Protein AF-X1E5M9-F1 (afdb_monomer)

pLDDT: mean 90.24, std 12.24, range [42.88, 97.25]

Nearest PDB structures (foldseek):
  5ll3-assembly1_D  TM=8.961E-01  e=2.087E-05  Lentilactobacillus buchneri
  7vno-assembly1_A  TM=8.782E-01  e=1.950E-05  Pyrococcus horikoshii OT3
  2eo5-assembly1_A  TM=9.101E-01  e=6.214E-05  Sulfurisphaera tokodaii str. 7
  5ll2-assembly1_C  TM=8.205E-01  e=8.602E-06  Lentilactobacillus buchneri
  4ysv-assembly1_A  TM=8.021E-01  e=1.950E-05  Lentilactobacillus buchneri

Mean predicted aligned error: 4.12 Å

Organism: NCBI:txid412755

Foldseek 3Di:
DPPDDDDDDAQDLVSVVVCCVPPNPLLRAAADEDECFDDVVPRHHHPQCNLVSNVVVCVVSVHHYHHDCPPVACCVVPYNGDCSNPPDDDD

Solvent-accessible surface area (backbone atoms only — not comparable to full-atom values): 5697 Å² total; per-residue (Å²): 131,82,90,82,81,86,85,75,73,86,62,44,44,69,59,51,57,51,42,37,73,78,76,45,57,49,88,77,42,71,62,48,78,45,51,70,43,32,60,93,80,66,66,43,71,59,53,87,65,27,50,56,50,46,49,52,55,24,63,80,50,71,28,44,73,43,76,50,40,90,72,40,19,82,40,67,66,79,32,65,52,53,63,74,57,60,96,59,86,88,119

Sequence (91 aa):
FAPEIYRIPFGDADLFETFLIDHVAPESVAAIIAEPIQGEGGFITPPPDYFQKVVEICQENGILFIADEIQSGMGRTGNAFSKVIIPVLLV

Structure (mmCIF, N/CA/C/O backbone):
data_AF-X1E5M9-F1
#
_entry.id   AF-X1E5M9-F1
#
loop_
_atom_site.group_PDB
_atom_site.id
_atom_site.type_symbol
_atom_site.label_atom_id
_atom_site.label_alt_id
_atom_site.label_comp_id
_atom_site.label_asym_id
_atom_site.label_entity_id
_atom_site.label_seq_id
_atom_site.pdbx_PDB_ins_code
_atom_site.Cartn_x
_atom_site.Cartn_y
_atom_site.Cartn_z
_atom_site.occupancy
_atom_site.B_iso_or_equiv
_atom_site.auth_seq_id
_atom_site.auth_comp_id
_atom_site.auth_asym_id
_atom_site.auth_atom_id
_atom_site.pdbx_PDB_model_num
ATOM 1 N N . PHE A 1 1 ? 7.227 -5.211 19.567 1.00 61.25 1 PHE A N 1
ATOM 2 C CA . PHE A 1 1 ? 6.794 -6.243 18.606 1.00 61.25 1 PHE A CA 1
ATOM 3 C C . PHE A 1 1 ? 5.403 -5.837 18.153 1.00 61.25 1 PHE A C 1
ATOM 5 O O . PHE A 1 1 ? 4.606 -5.542 19.036 1.00 61.25 1 PHE A O 1
ATOM 12 N N . ALA A 1 2 ? 5.137 -5.702 16.851 1.00 72.69 2 ALA A N 1
ATOM 13 C CA . ALA A 1 2 ? 3.780 -5.413 16.383 1.00 72.69 2 ALA A CA 1
ATOM 14 C C . ALA A 1 2 ? 2.961 -6.708 16.525 1.00 72.69 2 ALA A C 1
ATOM 16 O O . ALA A 1 2 ? 3.357 -7.715 15.936 1.00 72.69 2 ALA A O 1
ATOM 17 N N . PRO A 1 3 ? 1.929 -6.738 17.385 1.00 78.00 3 PRO A N 1
ATOM 18 C CA . PRO A 1 3 ? 1.263 -7.984 17.759 1.00 78.00 3 PRO A CA 1
ATOM 19 C C . PRO A 1 3 ? 0.411 -8.561 16.622 1.00 78.00 3 PRO A C 1
ATOM 21 O O . PRO A 1 3 ? 0.307 -9.779 16.510 1.00 78.00 3 PRO A O 1
ATOM 24 N N . GLU A 1 4 ? -0.138 -7.704 15.759 1.00 91.44 4 GLU A N 1
ATOM 25 C CA . GLU A 1 4 ? -1.052 -8.078 14.680 1.00 91.44 4 GLU A CA 1
ATOM 26 C C . GLU A 1 4 ? -0.496 -7.568 13.347 1.00 91.44 4 GLU A C 1
ATOM 28 O O . GLU A 1 4 ? -0.454 -6.368 13.087 1.00 91.44 4 GLU A O 1
ATOM 33 N N . ILE A 1 5 ? 0.011 -8.494 12.528 1.00 94.25 5 ILE A N 1
ATOM 34 C CA . ILE A 1 5 ? 0.549 -8.208 11.194 1.00 94.25 5 ILE A CA 1
ATOM 35 C C . ILE A 1 5 ? -0.193 -9.081 10.193 1.00 94.25 5 ILE A C 1
ATOM 37 O O . ILE A 1 5 ? -0.067 -10.308 10.207 1.00 94.25 5 ILE A O 1
ATOM 41 N N . TYR A 1 6 ? -0.905 -8.429 9.285 1.00 94.75 6 TYR A N 1
ATOM 42 C CA . TYR A 1 6 ? -1.616 -9.069 8.189 1.00 94.75 6 TYR A CA 1
ATOM 43 C C . TYR A 1 6 ? -0.838 -8.903 6.881 1.00 94.75 6 TYR A C 1
ATOM 45 O O . TYR A 1 6 ? -0.028 -7.988 6.733 1.00 94.75 6 TYR A O 1
ATOM 53 N N . ARG A 1 7 ? -1.042 -9.823 5.935 1.00 94.25 7 ARG A N 1
ATOM 54 C CA . ARG A 1 7 ? -0.430 -9.776 4.601 1.00 94.25 7 ARG A CA 1
ATOM 55 C C . ARG A 1 7 ? -1.504 -10.024 3.562 1.00 94.25 7 ARG A C 1
ATOM 57 O O . ARG A 1 7 ? -2.271 -10.972 3.699 1.00 94.25 7 ARG A O 1
ATOM 64 N N . ILE A 1 8 ? -1.504 -9.199 2.527 1.00 94.31 8 ILE A N 1
ATOM 65 C CA . ILE A 1 8 ? -2.466 -9.244 1.430 1.00 94.31 8 ILE A CA 1
ATOM 66 C C . ILE A 1 8 ? -1.658 -9.351 0.129 1.00 94.31 8 ILE A C 1
ATOM 68 O O . ILE A 1 8 ? -0.583 -8.745 0.044 1.00 94.31 8 ILE A O 1
ATOM 72 N N . PRO A 1 9 ? -2.102 -10.150 -0.856 1.00 94.62 9 PRO A N 1
ATOM 73 C CA . PRO A 1 9 ? -1.496 -10.176 -2.181 1.00 94.62 9 PRO A CA 1
ATOM 74 C C . PRO A 1 9 ? -1.327 -8.771 -2.775 1.00 94.62 9 PRO A C 1
ATOM 76 O O . PRO A 1 9 ? -2.239 -7.950 -2.741 1.00 94.62 9 PRO A O 1
ATOM 79 N N . PHE A 1 10 ? -0.144 -8.501 -3.326 1.00 96.25 10 PHE A N 1
ATOM 80 C CA . PHE A 1 10 ? 0.163 -7.222 -3.957 1.00 96.25 10 PHE A CA 1
ATOM 81 C C . PHE A 1 10 ? -0.583 -7.069 -5.287 1.00 96.25 10 PHE A C 1
ATOM 83 O O . PHE A 1 10 ? -0.615 -7.999 -6.093 1.00 96.25 10 PHE A O 1
ATOM 90 N N . GLY A 1 11 ? -1.123 -5.877 -5.540 1.00 95.81 11 GLY A N 1
ATOM 91 C CA . GLY A 1 11 ? -1.754 -5.529 -6.814 1.00 95.81 11 GLY A CA 1
ATOM 92 C C . GLY A 1 11 ? -3.261 -5.786 -6.894 1.00 95.81 11 GLY A C 1
ATOM 93 O O . GLY A 1 11 ? -3.837 -5.548 -7.950 1.00 95.81 11 GLY A O 1
ATOM 94 N N . ASP A 1 12 ? -3.908 -6.219 -5.809 1.00 96.25 1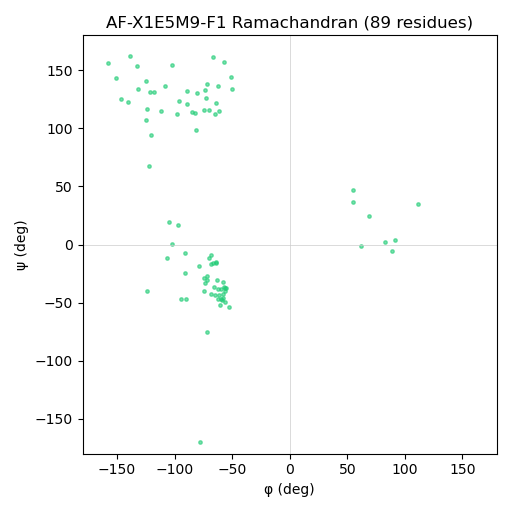2 ASP A N 1
ATOM 95 C CA . ASP A 1 12 ? -5.361 -6.417 -5.746 1.00 96.25 12 ASP A CA 1
ATOM 96 C C . ASP A 1 12 ? -5.984 -5.534 -4.650 1.00 96.25 12 ASP A C 1
ATOM 98 O O . ASP A 1 12 ? -5.980 -5.871 -3.465 1.00 96.25 12 ASP A O 1
ATOM 102 N N . ALA A 1 13 ? -6.462 -4.349 -5.041 1.00 95.81 13 ALA A N 1
ATOM 103 C CA . ALA A 1 13 ? -7.058 -3.391 -4.108 1.00 95.81 13 ALA A CA 1
ATOM 104 C C . ALA A 1 13 ? -8.468 -3.808 -3.655 1.00 95.81 13 ALA A C 1
ATOM 106 O O . ALA A 1 13 ? -8.864 -3.502 -2.534 1.00 95.81 13 ALA A O 1
ATOM 107 N N . ASP A 1 14 ? -9.202 -4.544 -4.492 1.00 96.12 14 ASP A N 1
ATOM 108 C CA . ASP A 1 14 ? -10.560 -4.992 -4.172 1.00 96.12 14 ASP A CA 1
ATOM 109 C C . ASP A 1 14 ? -10.499 -6.125 -3.120 1.00 96.12 14 ASP A C 1
ATOM 111 O O . ASP A 1 14 ? -11.331 -6.219 -2.210 1.00 96.12 14 ASP A O 1
ATOM 115 N N . LEU A 1 15 ? -9.443 -6.949 -3.169 1.00 97.00 15 LEU A N 1
ATOM 116 C CA . LEU A 1 15 ? -9.128 -7.904 -2.108 1.00 97.00 15 LEU A CA 1
ATOM 117 C C . LEU A 1 15 ? -8.751 -7.215 -0.791 1.00 97.00 15 LEU A C 1
ATOM 119 O O . LEU A 1 15 ? -9.109 -7.725 0.270 1.00 97.00 15 LEU A O 1
ATOM 123 N N . PHE A 1 16 ? -8.052 -6.075 -0.830 1.00 96.50 16 PHE A N 1
ATOM 124 C CA . PHE A 1 16 ? -7.769 -5.293 0.378 1.00 96.50 16 PHE A CA 1
ATOM 125 C C . PHE A 1 16 ? -9.059 -4.795 1.040 1.00 96.50 16 PHE A C 1
ATOM 127 O O . PHE A 1 16 ? -9.234 -4.989 2.242 1.00 96.50 16 PHE A O 1
ATOM 134 N N . GLU A 1 17 ? -9.987 -4.237 0.265 1.00 96.12 17 GLU A N 1
ATOM 135 C CA . GLU A 1 17 ? -11.294 -3.816 0.777 1.00 96.12 17 GLU A CA 1
ATOM 136 C C . GLU A 1 17 ? -12.068 -4.994 1.394 1.00 96.12 17 GLU A C 1
ATOM 138 O O . GLU A 1 17 ? -12.512 -4.925 2.539 1.00 96.12 17 GLU A O 1
ATOM 143 N N . THR A 1 18 ? -12.140 -6.125 0.684 1.00 97.25 18 THR A N 1
ATOM 144 C CA . THR A 1 18 ? -12.800 -7.346 1.183 1.00 97.25 18 THR A CA 1
ATOM 145 C C . THR A 1 18 ? -12.149 -7.860 2.473 1.00 97.25 18 THR A C 1
ATOM 147 O O . THR A 1 18 ? -12.828 -8.293 3.403 1.00 97.25 18 THR A O 1
ATOM 150 N N . PHE A 1 19 ? -10.821 -7.782 2.573 1.00 97.00 19 PHE A N 1
ATOM 151 C CA . PHE A 1 19 ? -10.078 -8.206 3.758 1.00 97.00 19 PHE A CA 1
ATOM 152 C C . PHE A 1 19 ? -10.443 -7.390 5.007 1.00 97.00 19 PHE A C 1
ATOM 154 O O . PHE A 1 19 ? -10.563 -7.962 6.095 1.00 97.00 19 PHE A O 1
ATOM 161 N N . LEU A 1 20 ? -10.669 -6.083 4.849 1.00 96.62 20 LEU A N 1
ATOM 162 C CA . LEU A 1 20 ? -11.115 -5.205 5.934 1.00 96.62 20 LEU A CA 1
ATOM 163 C C . LEU A 1 20 ? -12.555 -5.495 6.400 1.00 96.62 20 LEU A C 1
ATOM 165 O O . LEU A 1 20 ? -12.955 -5.090 7.487 1.00 96.62 20 LEU A O 1
ATOM 169 N N . ILE A 1 21 ? -13.345 -6.212 5.601 1.00 95.00 21 ILE A N 1
ATOM 170 C CA . ILE A 1 21 ? -14.700 -6.639 5.973 1.00 95.00 21 ILE A CA 1
ATOM 171 C C . ILE A 1 21 ? -14.654 -8.007 6.662 1.00 95.00 21 ILE A C 1
ATOM 173 O O . ILE A 1 21 ? -15.263 -8.203 7.714 1.00 95.00 21 ILE A O 1
ATOM 177 N N . ASP A 1 22 ? -13.913 -8.951 6.081 1.00 96.69 22 ASP A N 1
ATOM 178 C CA . ASP A 1 22 ? -14.001 -10.364 6.455 1.00 96.69 22 ASP A CA 1
ATOM 179 C C . ASP A 1 22 ? -13.022 -10.786 7.564 1.00 96.69 22 ASP A C 1
ATOM 181 O O . ASP A 1 22 ? -13.262 -11.790 8.240 1.00 96.69 22 ASP A O 1
ATOM 185 N N . HIS A 1 23 ? -11.900 -10.074 7.739 1.00 95.19 23 HIS A N 1
ATOM 186 C CA . HIS A 1 23 ? -10.785 -10.545 8.577 1.00 95.19 23 HIS A CA 1
ATOM 187 C C . HIS A 1 23 ? -10.373 -9.580 9.690 1.00 95.19 23 HIS A C 1
ATOM 189 O O . HIS A 1 23 ? -10.048 -10.038 10.788 1.00 95.19 23 HIS A O 1
ATOM 195 N N . VAL A 1 24 ? -10.348 -8.270 9.433 1.00 95.50 24 VAL A N 1
ATOM 196 C CA . VAL A 1 24 ? -9.957 -7.267 10.434 1.00 95.50 24 VAL A CA 1
ATOM 197 C C . VAL A 1 24 ? -10.742 -5.982 10.235 1.00 95.50 24 VAL A C 1
ATOM 199 O O . VAL A 1 24 ? -10.714 -5.406 9.157 1.00 95.50 24 VAL A O 1
ATOM 202 N N . ALA A 1 25 ? -11.415 -5.518 11.288 1.00 95.19 25 ALA A N 1
ATOM 203 C CA . ALA A 1 25 ? -12.174 -4.277 11.222 1.00 95.19 25 ALA A CA 1
ATOM 204 C C . ALA A 1 25 ? -11.232 -3.085 10.940 1.00 95.19 25 ALA A C 1
ATOM 206 O O . ALA A 1 25 ? -10.169 -3.012 11.573 1.00 95.19 25 ALA A O 1
ATOM 207 N N . PRO A 1 26 ? -11.588 -2.148 10.040 1.00 96.19 26 PRO A N 1
ATOM 208 C CA . PRO A 1 26 ? -10.704 -1.052 9.649 1.00 96.19 26 PRO A CA 1
ATOM 2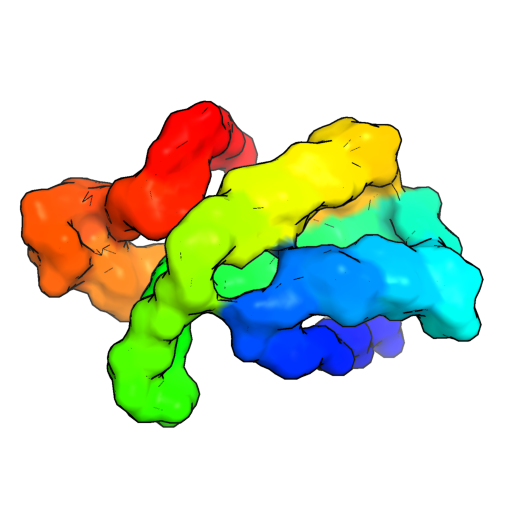09 C C . PRO A 1 26 ? -10.198 -0.218 10.831 1.00 96.19 26 PRO A C 1
ATOM 211 O O . PRO A 1 26 ? -9.022 0.130 10.880 1.00 96.19 26 PRO A O 1
ATOM 214 N N . GLU A 1 27 ? -11.039 0.018 11.841 1.00 95.50 27 GLU A N 1
ATOM 215 C CA . GLU A 1 27 ? -10.690 0.756 13.060 1.00 95.50 27 GLU A CA 1
ATOM 216 C C . GLU A 1 27 ? -9.619 0.074 13.929 1.00 95.50 27 GLU A C 1
ATOM 218 O O . GLU A 1 27 ? -9.044 0.703 14.818 1.00 95.50 27 GLU A O 1
ATOM 223 N N . SER A 1 28 ? -9.345 -1.212 13.687 1.00 95.12 28 SER A N 1
ATOM 224 C CA . SER A 1 28 ? -8.274 -1.965 14.349 1.00 95.12 28 SER A CA 1
ATOM 225 C C . SER A 1 28 ? -6.950 -1.907 13.577 1.00 95.12 28 SER A C 1
ATOM 227 O O . SER A 1 28 ? -5.923 -2.359 14.083 1.00 95.12 28 SER A O 1
ATOM 229 N N . VAL A 1 29 ? -6.937 -1.342 12.364 1.00 95.75 29 VAL A N 1
ATOM 230 C CA . VAL A 1 29 ? -5.749 -1.258 11.508 1.00 95.75 29 VAL A CA 1
ATOM 231 C C . VAL A 1 29 ? -5.099 0.116 11.647 1.00 95.75 29 VAL A C 1
ATOM 233 O O . VAL A 1 29 ? -5.625 1.129 11.206 1.00 95.75 29 VAL A O 1
ATOM 236 N N . ALA A 1 30 ? -3.898 0.159 12.226 1.00 95.06 30 ALA A N 1
ATOM 237 C CA . ALA A 1 30 ? -3.165 1.416 12.384 1.00 95.06 30 ALA A CA 1
ATOM 238 C C . ALA A 1 30 ? -2.561 1.930 11.064 1.00 95.06 30 ALA A C 1
ATOM 240 O O . ALA A 1 30 ? -2.539 3.136 10.815 1.00 95.06 30 ALA A O 1
ATOM 241 N N . ALA A 1 31 ? -2.019 1.026 10.242 1.00 95.06 31 ALA A N 1
ATOM 242 C CA . ALA A 1 31 ? -1.321 1.391 9.017 1.00 95.06 31 ALA A CA 1
ATOM 243 C C . ALA A 1 31 ? -1.262 0.248 7.994 1.00 95.06 31 ALA A C 1
ATOM 245 O O . ALA A 1 31 ? -1.254 -0.930 8.355 1.00 95.06 31 ALA A O 1
ATOM 246 N N . ILE A 1 32 ? -1.111 0.627 6.727 1.00 94.81 32 ILE A N 1
ATOM 247 C CA . ILE A 1 32 ? -0.673 -0.213 5.611 1.00 94.81 32 ILE A CA 1
ATOM 248 C C . ILE A 1 32 ? 0.740 0.229 5.232 1.00 94.81 32 ILE A C 1
ATOM 250 O O . ILE A 1 32 ? 1.008 1.423 5.125 1.00 94.81 32 ILE A O 1
ATOM 254 N N . ILE A 1 33 ? 1.635 -0.727 4.988 1.00 95.50 33 ILE A N 1
ATOM 255 C CA . ILE A 1 33 ? 2.969 -0.473 4.436 1.00 95.50 33 ILE A CA 1
ATOM 256 C C . ILE A 1 33 ? 3.136 -1.239 3.127 1.00 9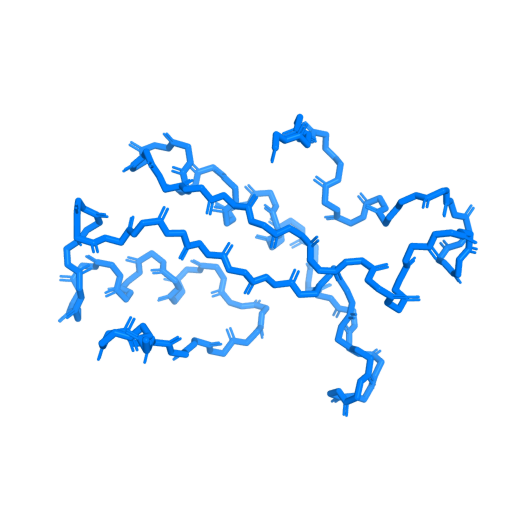5.50 33 ILE A C 1
ATOM 258 O O . ILE A 1 33 ? 2.831 -2.431 3.065 1.00 95.50 33 ILE A O 1
ATOM 262 N N . ALA A 1 34 ? 3.608 -0.561 2.083 1.00 95.25 34 ALA A N 1
ATOM 263 C CA . ALA A 1 34 ? 3.823 -1.173 0.778 1.00 95.25 34 ALA A CA 1
ATOM 264 C C . ALA A 1 34 ? 4.961 -0.500 0.003 1.00 95.25 34 ALA A C 1
ATOM 266 O O . ALA A 1 34 ? 5.107 0.721 0.015 1.00 95.25 34 ALA A O 1
ATOM 267 N N . GLU A 1 35 ? 5.732 -1.305 -0.726 1.00 95.75 35 GLU A N 1
ATOM 268 C CA . GLU A 1 35 ? 6.684 -0.815 -1.724 1.00 95.75 35 GLU A CA 1
ATOM 269 C C . GLU A 1 35 ? 5.923 -0.322 -2.972 1.00 95.75 35 GLU A C 1
ATOM 271 O O . GLU A 1 35 ? 5.081 -1.065 -3.483 1.00 95.75 35 GLU A O 1
ATOM 276 N N . PRO A 1 36 ? 6.228 0.866 -3.535 1.00 94.56 36 PRO A N 1
ATOM 277 C CA . PRO A 1 36 ? 5.607 1.339 -4.779 1.00 94.56 36 PRO A CA 1
ATOM 278 C C . PRO A 1 36 ? 5.817 0.396 -5.970 1.00 94.56 36 PRO A C 1
ATOM 280 O O . PRO A 1 36 ? 4.998 0.326 -6.885 1.00 94.56 36 PRO A O 1
ATOM 283 N N . ILE A 1 37 ? 6.965 -0.277 -5.980 1.00 94.88 37 ILE A N 1
ATOM 284 C CA . ILE A 1 37 ? 7.361 -1.328 -6.913 1.00 94.88 37 ILE A CA 1
ATOM 285 C C . ILE A 1 37 ? 8.090 -2.348 -6.050 1.00 94.88 37 ILE A C 1
ATOM 287 O O . ILE A 1 37 ? 9.071 -1.979 -5.407 1.00 94.88 37 ILE A O 1
ATOM 291 N N . GLN A 1 38 ? 7.637 -3.602 -6.028 1.00 96.75 38 GLN A N 1
ATOM 292 C CA . GLN A 1 38 ? 8.290 -4.611 -5.193 1.00 96.75 38 GLN A CA 1
ATOM 293 C C . GLN A 1 38 ? 9.659 -4.950 -5.774 1.00 96.75 38 GLN A C 1
ATOM 295 O O . GLN A 1 38 ? 9.746 -5.504 -6.873 1.00 96.75 38 GLN A O 1
ATOM 300 N N . GLY A 1 39 ? 10.716 -4.637 -5.032 1.00 95.81 39 GLY A N 1
ATOM 301 C CA . GLY A 1 39 ? 12.089 -4.876 -5.453 1.00 95.81 39 GLY A CA 1
ATOM 302 C C . GLY A 1 39 ? 12.440 -6.357 -5.434 1.00 95.81 39 GLY A C 1
ATOM 303 O O . GLY A 1 39 ? 12.461 -7.031 -6.466 1.00 95.81 39 GLY A O 1
ATOM 304 N N . GLU A 1 40 ? 12.642 -6.880 -4.224 1.00 96.25 40 GLU A N 1
ATOM 305 C CA . GLU A 1 40 ? 12.991 -8.287 -3.972 1.00 96.25 40 GLU A CA 1
ATOM 306 C C . GLU A 1 40 ? 11.856 -9.260 -4.334 1.00 96.25 40 GLU A C 1
ATOM 308 O O . GLU A 1 40 ? 12.088 -10.452 -4.523 1.00 96.25 40 GLU A O 1
ATOM 313 N N . GLY A 1 41 ? 10.629 -8.752 -4.497 1.00 91.75 41 GLY A N 1
ATOM 314 C CA . GLY A 1 41 ? 9.501 -9.506 -5.053 1.00 91.75 41 GLY A CA 1
ATOM 315 C C . GLY A 1 41 ? 9.652 -9.850 -6.540 1.00 91.75 41 GLY A C 1
ATOM 316 O O . GLY A 1 41 ? 8.866 -10.640 -7.054 1.00 91.75 41 GLY A O 1
ATOM 317 N N . GLY A 1 42 ? 10.656 -9.292 -7.229 1.00 96.25 42 GLY A N 1
ATOM 318 C CA . GLY A 1 42 ? 10.932 -9.556 -8.643 1.00 96.25 42 GLY A CA 1
ATOM 319 C C . GLY A 1 42 ? 10.668 -8.363 -9.562 1.00 96.25 42 GLY A C 1
ATOM 320 O O . GLY A 1 42 ? 10.238 -8.564 -10.695 1.00 96.25 42 GLY A O 1
ATOM 321 N N . PHE A 1 43 ? 10.917 -7.136 -9.092 1.00 94.62 43 PHE A N 1
ATOM 322 C CA . PHE A 1 43 ? 10.662 -5.889 -9.829 1.00 94.62 43 PHE A CA 1
ATOM 323 C C . PHE A 1 43 ? 9.210 -5.770 -10.318 1.00 94.62 43 PHE A C 1
ATOM 325 O O . PHE A 1 43 ? 8.936 -5.439 -11.475 1.00 94.62 43 PHE A O 1
ATOM 332 N N . ILE A 1 44 ? 8.264 -6.059 -9.423 1.00 96.44 44 ILE A N 1
ATOM 333 C CA . ILE A 1 44 ? 6.838 -6.098 -9.749 1.00 96.44 44 ILE A CA 1
ATOM 334 C C . ILE A 1 44 ? 6.276 -4.679 -9.725 1.00 96.44 44 ILE A C 1
ATOM 336 O O . ILE A 1 44 ? 6.176 -4.044 -8.674 1.00 96.44 44 ILE A O 1
ATOM 340 N N . THR A 1 45 ? 5.885 -4.191 -10.901 1.00 95.25 45 THR A N 1
ATOM 341 C CA . THR A 1 45 ? 5.095 -2.961 -11.033 1.00 95.25 45 THR A CA 1
ATOM 342 C C . THR A 1 45 ? 3.626 -3.294 -10.753 1.00 95.25 45 THR A C 1
ATOM 34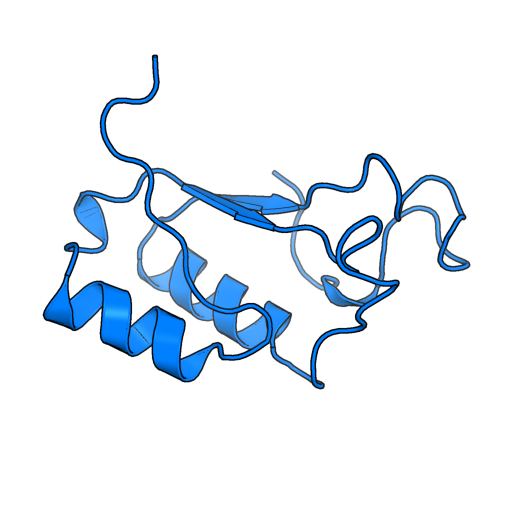4 O O . THR A 1 45 ? 3.129 -4.270 -11.320 1.00 95.25 45 THR A O 1
ATOM 347 N N . PRO A 1 46 ? 2.922 -2.538 -9.892 1.00 95.06 46 PRO A N 1
ATOM 348 C CA . PRO A 1 46 ? 1.510 -2.794 -9.625 1.00 95.06 46 PRO A CA 1
ATOM 349 C C . PRO A 1 46 ? 0.651 -2.526 -10.873 1.00 95.06 46 PRO A C 1
ATOM 351 O O . PRO A 1 46 ? 1.076 -1.789 -11.771 1.00 95.06 46 PRO A O 1
ATOM 354 N N . PRO A 1 47 ? -0.578 -3.067 -10.929 1.00 94.94 47 PRO A N 1
ATOM 355 C CA . PRO A 1 47 ? -1.557 -2.664 -11.929 1.00 94.94 47 PRO A CA 1
ATOM 356 C C . PRO A 1 47 ? -1.845 -1.154 -11.877 1.00 94.94 47 PRO A C 1
ATOM 358 O O . PRO A 1 47 ? -1.671 -0.530 -10.823 1.00 94.94 47 PRO A O 1
ATOM 361 N N . PRO A 1 48 ? -2.325 -0.560 -12.986 1.00 90.94 48 PRO A N 1
ATOM 362 C CA . PRO A 1 48 ? -2.831 0.808 -12.978 1.00 90.94 48 PRO A CA 1
ATOM 363 C 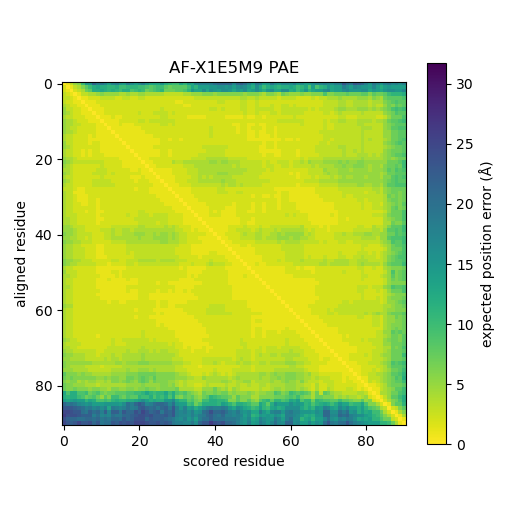C . PRO A 1 48 ? -3.858 1.022 -11.858 1.00 90.94 48 PRO A C 1
ATOM 365 O O . PRO A 1 48 ? -4.626 0.118 -11.537 1.00 90.94 48 PRO A O 1
ATOM 368 N N . ASP A 1 49 ? -3.841 2.212 -11.261 1.00 90.75 49 ASP A N 1
ATOM 369 C CA . ASP A 1 49 ? -4.781 2.685 -10.233 1.00 90.75 49 ASP A CA 1
ATOM 370 C C . ASP A 1 49 ? -4.805 1.895 -8.906 1.00 90.75 49 ASP A C 1
ATOM 372 O O . ASP A 1 49 ? -5.500 2.291 -7.972 1.00 90.75 49 ASP A O 1
ATOM 376 N N . TYR A 1 50 ? -4.004 0.830 -8.757 1.00 94.44 50 TYR A N 1
ATOM 377 C CA . TYR A 1 50 ? -3.935 0.021 -7.530 1.00 94.44 50 TYR A CA 1
ATOM 378 C C . TYR A 1 50 ? -3.677 0.873 -6.279 1.00 94.44 50 TYR A C 1
ATOM 380 O O . TYR A 1 50 ? -4.448 0.828 -5.323 1.00 94.44 50 TYR A O 1
ATOM 388 N N . PHE A 1 51 ? -2.619 1.690 -6.290 1.00 94.56 51 PHE A N 1
ATOM 389 C CA . PHE A 1 51 ? -2.287 2.533 -5.140 1.00 94.56 51 PHE A CA 1
ATOM 390 C C . PHE A 1 51 ? -3.251 3.695 -4.943 1.00 94.56 51 PHE A C 1
ATOM 392 O O . PHE A 1 51 ? -3.435 4.117 -3.806 1.00 94.56 51 PHE A O 1
ATOM 399 N N . GLN A 1 52 ? -3.889 4.179 -6.011 1.00 92.88 52 GLN A N 1
ATOM 400 C CA . GLN A 1 52 ? -4.947 5.173 -5.877 1.00 92.88 52 GLN A CA 1
ATOM 401 C C . GLN A 1 52 ? -6.094 4.595 -5.035 1.00 92.88 52 GLN A C 1
ATOM 403 O O . GLN A 1 52 ? -6.436 5.176 -4.010 1.00 92.88 52 GLN A O 1
ATOM 408 N N . LYS A 1 53 ? -6.596 3.407 -5.397 1.00 94.75 53 LYS A N 1
ATOM 409 C CA . LYS A 1 53 ? -7.647 2.713 -4.638 1.00 94.75 53 LYS A CA 1
ATOM 410 C C . LYS A 1 53 ? -7.229 2.398 -3.201 1.00 94.75 53 LYS A C 1
ATOM 412 O O . LYS A 1 53 ? -7.981 2.659 -2.272 1.00 94.75 53 LYS A O 1
ATOM 417 N N . VAL A 1 54 ? -6.022 1.856 -2.995 1.00 95.38 54 VAL A N 1
ATOM 418 C CA . VAL A 1 54 ? -5.518 1.536 -1.643 1.00 95.38 54 VAL A CA 1
ATOM 419 C C . VAL A 1 54 ? -5.485 2.783 -0.764 1.00 95.38 54 VAL A C 1
ATOM 421 O O . VAL A 1 54 ? -5.875 2.727 0.399 1.00 95.38 54 VAL A O 1
ATOM 424 N N . VAL A 1 55 ? -5.036 3.914 -1.307 1.00 94.56 55 VAL A N 1
ATOM 425 C CA . VAL A 1 55 ? -5.007 5.173 -0.563 1.00 94.56 55 VAL A CA 1
ATOM 426 C C . VAL A 1 55 ? -6.413 5.689 -0.279 1.00 94.56 55 VAL A C 1
ATOM 428 O O . VAL A 1 55 ? -6.646 6.136 0.840 1.00 94.56 55 VAL A O 1
ATOM 431 N N . GLU A 1 56 ? -7.333 5.628 -1.243 1.00 95.19 56 GLU A N 1
ATOM 432 C CA . GLU A 1 56 ? -8.738 6.011 -1.041 1.00 95.19 56 GLU A CA 1
ATOM 433 C C . GLU A 1 56 ? -9.353 5.202 0.114 1.00 95.19 56 GLU A C 1
ATOM 435 O O . GLU A 1 56 ? -9.832 5.791 1.083 1.00 95.19 56 GLU A O 1
ATOM 440 N N . ILE A 1 57 ? -9.193 3.873 0.103 1.00 95.75 57 ILE A N 1
ATOM 441 C CA . ILE A 1 57 ? -9.641 2.983 1.188 1.00 95.75 57 ILE A CA 1
ATOM 442 C C . ILE A 1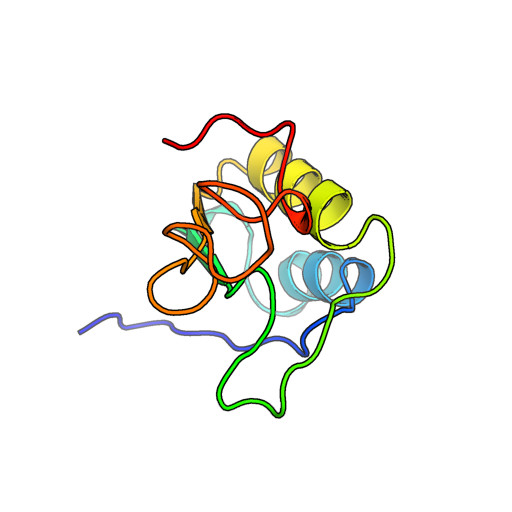 57 ? -8.997 3.380 2.525 1.00 95.75 57 ILE A C 1
ATOM 444 O O . ILE A 1 57 ? -9.679 3.480 3.547 1.00 95.75 57 ILE A O 1
ATOM 448 N N . CYS A 1 58 ? -7.686 3.631 2.548 1.00 95.75 58 CYS A N 1
ATOM 449 C CA . CYS A 1 58 ? -6.992 4.048 3.765 1.00 95.75 58 CYS A CA 1
ATOM 450 C C . CYS A 1 58 ? -7.530 5.381 4.312 1.00 95.75 58 CYS A C 1
ATOM 452 O O . CYS A 1 58 ? -7.754 5.504 5.516 1.00 95.75 58 CYS A O 1
ATOM 454 N N . GLN A 1 59 ? -7.770 6.367 3.445 1.00 95.12 59 GLN A N 1
ATOM 455 C CA . GLN A 1 59 ? -8.298 7.678 3.828 1.00 95.12 59 GLN A CA 1
ATOM 456 C C . GLN A 1 59 ? -9.716 7.582 4.392 1.00 95.12 59 GLN A C 1
ATOM 458 O O . GLN A 1 59 ? -9.999 8.194 5.422 1.00 95.12 59 GLN A O 1
ATOM 463 N N . GLU A 1 60 ? -10.584 6.793 3.759 1.00 96.31 60 GLU A N 1
ATOM 464 C CA . GLU A 1 60 ? -11.964 6.578 4.208 1.00 96.31 60 GLU A CA 1
ATOM 465 C C . GLU A 1 60 ? -12.036 5.910 5.587 1.00 96.31 60 GLU A C 1
ATOM 467 O O . GLU A 1 60 ? -12.945 6.194 6.366 1.00 96.31 60 GLU A O 1
ATOM 472 N N . ASN A 1 61 ? -11.047 5.075 5.913 1.00 96.62 61 ASN A N 1
ATOM 473 C CA . ASN A 1 61 ? -11.007 4.299 7.150 1.00 96.62 61 ASN A CA 1
ATOM 474 C C . ASN A 1 61 ? -10.063 4.869 8.226 1.00 96.62 61 ASN A C 1
ATOM 476 O O . ASN A 1 61 ? -9.947 4.295 9.306 1.00 96.62 61 ASN A O 1
ATOM 480 N N . GLY A 1 62 ? -9.380 5.989 7.963 1.00 95.94 62 GLY A N 1
ATOM 481 C CA . GLY A 1 62 ? -8.421 6.580 8.906 1.00 95.94 62 GLY A CA 1
ATOM 482 C C . GLY A 1 62 ? -7.144 5.751 9.114 1.00 95.94 62 GLY A C 1
ATOM 483 O O . GLY A 1 62 ? -6.499 5.871 10.155 1.00 95.94 62 GLY A O 1
ATOM 484 N N . ILE A 1 63 ? -6.774 4.924 8.133 1.00 96.25 63 ILE A N 1
ATOM 485 C CA . ILE A 1 63 ? -5.581 4.069 8.144 1.00 96.25 63 ILE A CA 1
ATOM 486 C C . ILE A 1 63 ? -4.394 4.852 7.563 1.00 96.25 63 ILE A C 1
ATOM 488 O O . ILE A 1 63 ? -4.491 5.443 6.486 1.00 96.25 63 ILE A O 1
ATOM 492 N N . LEU A 1 64 ? -3.239 4.842 8.239 1.00 95.25 64 LEU A N 1
ATOM 493 C CA . LEU A 1 64 ? -2.022 5.463 7.705 1.00 95.25 64 LEU A CA 1
ATOM 494 C C . LEU A 1 64 ? -1.451 4.627 6.551 1.00 95.25 64 LEU A C 1
ATOM 496 O O . LEU A 1 64 ? -1.151 3.449 6.726 1.00 95.25 64 LEU A O 1
ATOM 500 N N . PHE A 1 65 ? -1.224 5.237 5.391 1.00 94.94 65 PHE A N 1
ATOM 501 C CA . PHE A 1 65 ? -0.508 4.587 4.295 1.00 94.94 65 PHE A CA 1
ATOM 502 C C . PHE A 1 65 ? 0.980 4.967 4.305 1.00 94.94 65 PHE A C 1
ATOM 504 O O . PHE A 1 65 ? 1.323 6.143 4.228 1.00 94.94 65 PHE A O 1
ATOM 511 N N . ILE A 1 66 ? 1.859 3.965 4.372 1.00 94.62 66 ILE A N 1
ATOM 512 C CA . ILE A 1 66 ? 3.318 4.107 4.387 1.00 94.62 66 ILE A CA 1
ATOM 513 C C . ILE A 1 66 ? 3.883 3.556 3.074 1.00 94.62 66 ILE A C 1
ATOM 515 O O . ILE A 1 66 ? 3.830 2.352 2.815 1.00 94.62 66 ILE A O 1
ATOM 519 N N . ALA A 1 67 ? 4.478 4.432 2.267 1.00 93.88 67 ALA A N 1
ATOM 520 C CA . ALA A 1 67 ? 5.230 4.037 1.081 1.00 93.88 67 ALA A CA 1
ATOM 521 C C . ALA A 1 67 ? 6.677 3.671 1.457 1.00 93.88 67 ALA A C 1
ATOM 523 O O . ALA A 1 67 ? 7.451 4.540 1.865 1.00 93.88 67 ALA A O 1
ATOM 524 N N . ASP A 1 68 ? 7.061 2.402 1.302 1.00 95.25 68 ASP A N 1
ATOM 525 C CA . ASP A 1 68 ? 8.455 1.976 1.470 1.00 95.25 68 ASP A CA 1
ATOM 526 C C . ASP A 1 68 ? 9.252 2.266 0.194 1.00 95.25 68 ASP A C 1
ATOM 528 O O . ASP A 1 68 ? 9.220 1.520 -0.784 1.00 95.25 68 ASP A O 1
ATOM 532 N N . GLU A 1 69 ? 9.967 3.387 0.210 1.00 94.56 69 GLU A N 1
ATOM 533 C CA . GLU A 1 69 ? 10.762 3.871 -0.919 1.00 94.56 69 GLU A CA 1
ATOM 534 C C . GLU A 1 69 ? 12.270 3.672 -0.727 1.00 94.56 69 GLU A C 1
ATOM 536 O O . GLU A 1 69 ? 13.064 4.318 -1.416 1.00 94.56 69 GLU A O 1
ATOM 541 N N . ILE A 1 70 ? 12.701 2.779 0.177 1.00 95.56 70 ILE A N 1
ATOM 542 C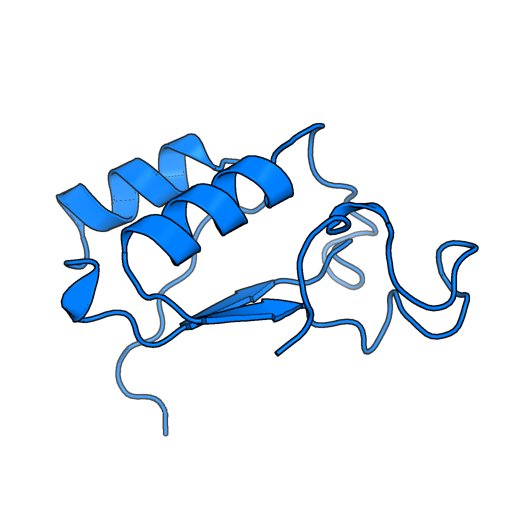 CA . ILE A 1 70 ? 14.136 2.519 0.388 1.00 95.56 70 ILE A CA 1
ATOM 543 C C . ILE A 1 70 ? 14.812 2.111 -0.928 1.00 95.56 70 ILE A C 1
ATOM 545 O O . ILE A 1 70 ? 15.927 2.555 -1.214 1.00 95.56 70 ILE A O 1
ATOM 549 N N . GLN A 1 71 ? 14.137 1.297 -1.747 1.00 94.81 71 GLN A N 1
ATOM 550 C CA . GLN A 1 71 ? 14.659 0.873 -3.045 1.00 94.81 71 GLN A CA 1
ATOM 551 C C . GLN A 1 71 ? 14.185 1.760 -4.207 1.00 94.81 71 GLN A C 1
ATOM 553 O O . GLN A 1 71 ? 14.997 2.134 -5.056 1.00 94.81 71 GLN A O 1
ATOM 558 N N . SER A 1 72 ? 12.887 2.072 -4.279 1.00 94.19 72 SER A N 1
ATOM 559 C CA . SER A 1 72 ? 12.269 2.758 -5.426 1.00 94.19 72 SER A CA 1
ATOM 560 C C . SER A 1 72 ? 12.506 4.271 -5.467 1.00 94.19 72 SER A C 1
ATOM 562 O O . SER A 1 72 ? 12.349 4.884 -6.532 1.00 94.19 72 SER A O 1
ATOM 564 N N . GLY A 1 73 ? 12.889 4.863 -4.335 1.00 92.25 73 GLY A N 1
ATOM 565 C CA . GLY A 1 73 ? 13.106 6.293 -4.197 1.00 92.25 73 GLY A CA 1
ATOM 566 C C . GLY A 1 73 ? 14.436 6.771 -4.778 1.00 92.25 73 GLY A C 1
ATOM 567 O O . GLY A 1 73 ? 15.167 6.061 -5.475 1.00 92.25 73 GLY A O 1
ATOM 568 N N . MET A 1 74 ? 14.760 8.028 -4.480 1.00 94.06 74 MET A N 1
ATOM 569 C CA . MET A 1 74 ? 16.044 8.671 -4.777 1.00 94.06 74 MET A CA 1
ATOM 570 C C . MET A 1 74 ? 16.447 8.603 -6.258 1.00 94.06 74 MET A C 1
ATOM 572 O O . MET A 1 74 ? 17.622 8.457 -6.595 1.00 94.06 74 MET A O 1
ATOM 576 N N . GLY A 1 75 ? 15.472 8.705 -7.165 1.00 93.56 75 GLY A N 1
ATOM 577 C CA . GLY A 1 75 ? 15.719 8.683 -8.607 1.00 93.56 75 GLY A CA 1
ATOM 578 C C . GLY A 1 75 ? 15.724 7.292 -9.237 1.00 93.56 75 GLY A C 1
ATOM 579 O O . GLY A 1 75 ? 15.783 7.213 -10.465 1.00 93.56 75 GLY A O 1
ATOM 580 N N . ARG A 1 76 ? 15.626 6.198 -8.462 1.00 94.50 76 ARG A N 1
ATOM 581 C CA . ARG A 1 76 ? 15.688 4.825 -9.001 1.00 94.50 76 ARG A CA 1
ATOM 582 C C . ARG A 1 76 ? 14.633 4.571 -10.075 1.00 94.50 76 ARG A C 1
ATOM 584 O O . ARG A 1 76 ? 14.919 3.906 -11.067 1.00 94.50 76 ARG A O 1
ATOM 591 N N . THR A 1 77 ? 13.444 5.131 -9.888 1.00 92.19 77 THR A N 1
ATOM 592 C CA . THR A 1 77 ? 12.293 5.014 -10.796 1.00 92.19 77 THR A CA 1
ATOM 593 C C . THR A 1 77 ? 12.155 6.206 -11.756 1.00 92.19 77 THR A C 1
ATOM 595 O O . THR A 1 77 ? 11.101 6.433 -12.346 1.00 92.19 77 THR A O 1
ATOM 598 N N . GLY A 1 78 ? 13.216 7.006 -11.921 1.00 90.88 78 GLY A N 1
ATOM 599 C CA . GLY A 1 78 ? 13.234 8.183 -12.800 1.00 90.88 78 GLY A CA 1
ATOM 600 C C . GLY A 1 78 ? 12.646 9.456 -12.182 1.00 90.88 78 GLY A C 1
ATOM 601 O O . GLY A 1 78 ? 12.587 10.487 -12.846 1.00 90.88 78 GLY A O 1
ATOM 602 N N . ASN A 1 79 ? 12.225 9.410 -10.916 1.00 88.81 79 ASN A N 1
ATOM 603 C CA . ASN A 1 79 ? 11.756 10.556 -10.134 1.00 88.81 79 ASN A CA 1
ATOM 604 C C . ASN A 1 79 ? 12.306 10.451 -8.701 1.00 88.81 79 ASN A C 1
ATOM 606 O O . ASN A 1 79 ? 12.729 9.375 -8.283 1.00 88.81 79 ASN A O 1
ATOM 610 N N . ALA A 1 80 ? 12.308 11.554 -7.942 1.00 85.69 80 ALA A N 1
ATOM 611 C CA . ALA A 1 80 ? 12.787 11.546 -6.553 1.00 85.69 80 ALA A CA 1
ATOM 612 C C . ALA A 1 80 ? 12.035 10.525 -5.674 1.00 85.69 80 ALA A C 1
ATOM 614 O O . ALA A 1 80 ? 12.658 9.859 -4.855 1.00 85.69 80 ALA A O 1
ATOM 615 N N . PHE A 1 81 ? 10.733 10.371 -5.920 1.00 85.56 81 PHE A N 1
ATOM 616 C CA . PHE A 1 81 ? 9.836 9.378 -5.328 1.00 85.56 81 PHE A CA 1
ATOM 617 C C . PHE A 1 81 ? 9.014 8.722 -6.439 1.00 85.56 81 PHE A C 1
ATOM 619 O O . PHE A 1 81 ? 8.800 9.337 -7.494 1.00 85.56 81 PHE A O 1
ATOM 626 N N . SER A 1 82 ? 8.568 7.486 -6.228 1.00 81.88 82 SER A N 1
ATOM 627 C CA . SER A 1 82 ? 7.809 6.739 -7.222 1.00 81.88 82 SER A CA 1
ATOM 628 C C . SER A 1 82 ? 6.469 7.415 -7.510 1.00 81.88 82 SER A C 1
ATOM 630 O O . SER A 1 82 ? 5.612 7.580 -6.644 1.00 81.88 82 SER A O 1
ATOM 632 N N . LYS A 1 83 ? 6.246 7.770 -8.779 1.00 81.44 83 LYS A N 1
ATOM 633 C CA . LYS A 1 83 ? 4.984 8.383 -9.223 1.00 81.44 83 LYS A CA 1
ATOM 634 C C . LYS A 1 83 ? 3.799 7.431 -9.204 1.00 81.44 83 LYS A C 1
ATOM 636 O O . LYS A 1 83 ? 2.674 7.895 -9.309 1.00 81.44 83 LYS A O 1
ATOM 641 N N . VAL A 1 84 ? 4.040 6.134 -9.039 1.00 77.00 84 VAL A N 1
ATOM 642 C CA . VAL A 1 84 ? 2.981 5.122 -8.975 1.00 77.00 84 VAL A CA 1
ATOM 643 C C . VAL A 1 84 ? 2.067 5.337 -7.751 1.00 77.00 84 VAL A C 1
ATOM 645 O O . VAL A 1 84 ? 0.952 4.834 -7.733 1.00 77.00 84 VAL A O 1
ATOM 648 N N . ILE A 1 85 ? 2.504 6.139 -6.768 1.00 74.81 85 ILE A N 1
ATOM 649 C CA . ILE A 1 85 ? 1.739 6.507 -5.562 1.00 74.81 85 ILE A CA 1
ATOM 650 C C . ILE A 1 85 ? 1.225 7.968 -5.601 1.00 74.81 85 ILE A C 1
ATOM 652 O O . ILE A 1 85 ? 0.401 8.366 -4.787 1.00 74.81 85 ILE A O 1
ATOM 656 N N . ILE A 1 86 ? 1.674 8.811 -6.539 1.00 62.22 86 ILE A N 1
ATOM 657 C CA . ILE A 1 86 ? 1.367 10.258 -6.549 1.00 62.22 86 ILE A CA 1
ATOM 658 C C . ILE A 1 86 ? 0.066 10.500 -7.343 1.00 62.22 86 ILE A C 1
ATOM 660 O O . ILE A 1 86 ? 0.039 10.167 -8.528 1.00 62.22 86 ILE A O 1
ATOM 664 N N . PRO A 1 87 ? -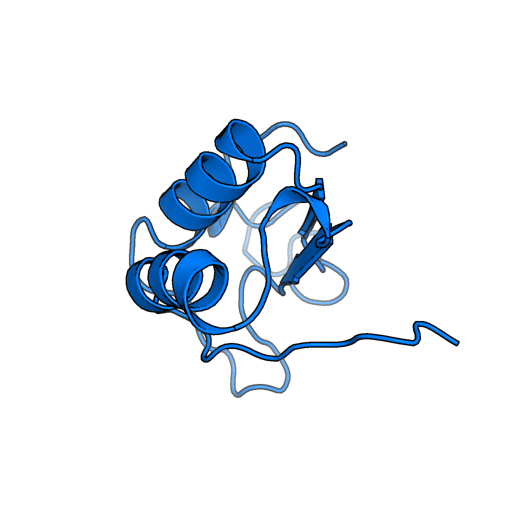0.992 11.084 -6.730 1.00 51.16 87 PRO A N 1
ATOM 665 C CA . PRO A 1 87 ? -0.953 12.387 -6.057 1.00 51.16 87 PRO A CA 1
ATOM 666 C C . PRO A 1 87 ? -1.373 12.328 -4.582 1.00 51.16 87 PRO A C 1
ATOM 668 O O . PRO A 1 87 ? -2.403 12.874 -4.203 1.00 51.16 87 PRO A O 1
ATOM 671 N N . VAL A 1 88 ? -0.588 11.680 -3.726 1.00 50.41 88 VAL A N 1
ATOM 672 C CA . VAL A 1 88 ? -0.951 11.514 -2.313 1.00 50.41 88 VAL A CA 1
ATOM 673 C C . VAL A 1 88 ? 0.089 12.200 -1.435 1.00 50.41 88 VAL A C 1
ATOM 675 O O . VAL A 1 88 ? 1.293 12.057 -1.650 1.00 50.41 88 VAL A O 1
ATOM 678 N N . LEU 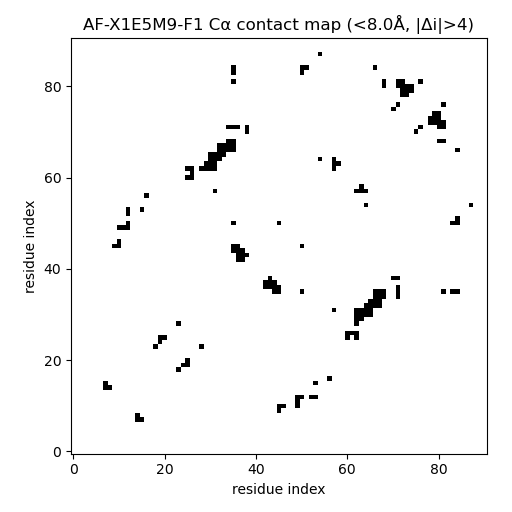A 1 89 ? -0.384 13.010 -0.484 1.00 42.88 89 LEU A N 1
ATOM 679 C CA . LEU A 1 89 ? 0.448 13.698 0.499 1.00 42.88 89 LEU A CA 1
ATOM 680 C C . LEU A 1 89 ? 1.188 12.646 1.339 1.00 42.88 89 LEU A C 1
ATOM 682 O O . LEU A 1 89 ? 0.554 11.883 2.061 1.00 42.88 89 LEU A O 1
ATOM 686 N N . LEU A 1 90 ? 2.517 12.613 1.225 1.00 49.22 90 LEU A N 1
ATOM 687 C CA . LEU A 1 90 ? 3.390 11.865 2.128 1.00 49.22 90 LEU A CA 1
ATOM 688 C C . LEU A 1 90 ? 3.260 12.495 3.522 1.00 49.22 90 LEU A C 1
ATOM 690 O O . LEU A 1 90 ? 3.657 13.650 3.698 1.00 49.22 90 LEU A O 1
ATOM 694 N N . VAL A 1 91 ? 2.679 11.767 4.475 1.00 44.94 91 VAL A N 1
ATOM 695 C CA . VAL A 1 91 ? 2.697 12.119 5.904 1.00 44.94 91 VAL A CA 1
ATOM 696 C C . VAL A 1 91 ? 3.608 11.153 6.636 1.00 44.94 91 VAL A C 1
ATOM 698 O O . VAL A 1 91 ? 3.497 9.939 6.361 1.00 44.94 91 VAL A O 1
#

Secondary structure (DSSP, 8-state):
--S------TT-HHHHHHHHHHTS-GGG--EEEE-SSBTTTTSBPPPTTHHHHHHHHHHHHTPEEEE--TTTTTTTTSSSS-GGG-SS---

Radius of gyration: 13.15 Å; Cα contacts (8 Å, |Δi|>4): 95; chains: 1; bounding box: 31×24×32 Å

InterPro domains:
  IPR005814 Aminotransferase class-III [PF00202] (21-82)
  IPR015421 Pyridoxal phosphate-dependent transferase, major domain [G3DSA:3.40.640.10] (1-81)
  IPR015424 Pyridoxal phosphate-dependent transferase [SSF53383] (6-81)
  IPR050103 Class-III Pyridoxal-phosphate-dependent Aminotransferase [PTHR11986] (2-81)